Protein AF-A0A2M7UDZ9-F1 (afdb_monomer_lite)

Secondary structure (DSSP, 8-state):
-----------------------HHHHHHHHHHHTS-GGG---HHHHHHHHHH-GGG-TT----HHHHHHHHHHHHHHS------

Foldseek 3Di:
DDDDDPPPPDPDPPPPVPVPPQDQLNVLLVVLQVPDDPLQRDDSVLVVVCCVVCVVQCPPVHSDNVRCSVVSSVCSVVPPPCPDD

Sequence (85 aa):
MSGGAEKLIFPEKRCIMETRTMTKKENFLLEHNKLSPLNLQATMLLLSRFKIEKPLLFKDNNWSIDKLRRPFILWLTSSPSGEKR

Radius of gyration: 19.94 Å; chains: 1; bounding box: 61×43×27 Å

Organism: NCBI:txid1974798

pLDDT: mean 77.42, std 19.36, range [37.12, 95.5]

Structure (mmCIF, N/CA/C/O backbone):
data_AF-A0A2M7UDZ9-F1
#
_entry.id   AF-A0A2M7UDZ9-F1
#
loop_
_atom_site.group_PDB
_atom_site.id
_atom_site.type_symbol
_atom_site.label_atom_id
_atom_site.label_alt_id
_atom_site.label_comp_id
_atom_site.label_asym_id
_atom_site.label_entity_id
_atom_site.label_seq_id
_atom_site.pdbx_PDB_ins_code
_atom_site.Cartn_x
_atom_site.Cartn_y
_atom_site.Cartn_z
_atom_site.occupancy
_atom_site.B_iso_or_equiv
_atom_site.auth_seq_id
_atom_site.auth_comp_id
_atom_site.auth_asym_id
_atom_site.auth_atom_id
_atom_site.pdbx_PDB_model_num
ATOM 1 N N . MET A 1 1 ? 53.064 32.227 3.884 1.00 40.56 1 MET A N 1
ATOM 2 C CA . MET A 1 1 ? 51.769 32.635 3.301 1.00 40.56 1 MET A CA 1
ATOM 3 C C . MET A 1 1 ? 51.327 31.551 2.340 1.00 40.56 1 MET A C 1
ATOM 5 O O . MET A 1 1 ? 52.137 31.206 1.494 1.00 40.56 1 MET A O 1
ATOM 9 N N . SER A 1 2 ? 50.085 31.080 2.504 1.00 42.94 2 SER A N 1
ATOM 10 C CA . SER A 1 2 ? 49.259 30.3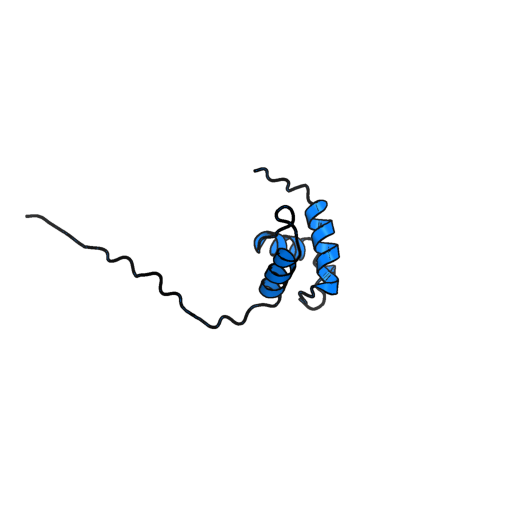45 1.523 1.00 42.94 2 SER A CA 1
ATOM 11 C C . SER A 1 2 ? 49.774 28.974 1.070 1.00 42.94 2 SER A C 1
ATOM 13 O O . SER A 1 2 ? 50.926 28.824 0.706 1.00 42.94 2 SER A O 1
ATOM 15 N N . GLY A 1 3 ? 49.002 27.897 1.005 1.00 41.53 3 GLY A N 1
ATOM 16 C CA . GLY A 1 3 ? 47.587 27.591 1.228 1.00 41.53 3 GLY A CA 1
ATOM 17 C C . GLY A 1 3 ? 47.479 26.107 0.831 1.00 41.53 3 GLY A C 1
ATOM 18 O O . GLY A 1 3 ? 48.078 25.692 -0.153 1.00 41.53 3 GLY A O 1
ATOM 19 N N . GLY A 1 4 ? 46.960 25.219 1.673 1.00 49.72 4 GLY A N 1
ATOM 20 C CA . GLY A 1 4 ? 45.527 24.945 1.693 1.00 49.72 4 GLY A CA 1
ATOM 21 C C . GLY A 1 4 ? 45.087 24.174 0.442 1.00 49.72 4 GLY A C 1
ATOM 22 O O . GLY A 1 4 ? 44.401 24.734 -0.401 1.00 49.72 4 GLY A O 1
ATOM 23 N N . ALA A 1 5 ? 45.483 22.904 0.317 1.00 49.44 5 ALA A N 1
ATOM 24 C CA . ALA A 1 5 ? 44.890 21.965 -0.637 1.00 49.44 5 ALA A CA 1
ATOM 25 C C . ALA A 1 5 ? 44.401 20.728 0.125 1.00 49.44 5 ALA A C 1
ATOM 27 O O . ALA A 1 5 ? 44.943 19.629 0.005 1.00 49.44 5 ALA A O 1
ATOM 28 N N . GLU A 1 6 ? 43.378 20.931 0.954 1.00 48.06 6 GLU A N 1
ATOM 29 C CA . GLU A 1 6 ? 42.579 19.846 1.510 1.00 48.06 6 GLU A CA 1
ATOM 30 C C . GLU A 1 6 ? 41.820 19.179 0.358 1.00 48.06 6 GLU A C 1
ATOM 32 O O . GLU A 1 6 ? 40.749 19.612 -0.065 1.00 48.06 6 GLU A O 1
ATOM 37 N N . LYS A 1 7 ? 42.400 18.107 -0.186 1.00 54.06 7 LYS A N 1
ATOM 38 C CA . LYS A 1 7 ? 41.635 17.128 -0.952 1.00 54.06 7 LYS A CA 1
ATOM 39 C C . LYS A 1 7 ? 40.704 16.428 0.030 1.00 54.06 7 LYS A C 1
ATOM 41 O O . LYS A 1 7 ? 41.082 15.449 0.668 1.00 54.06 7 LYS A O 1
ATOM 46 N N . LEU A 1 8 ? 39.483 16.941 0.137 1.00 46.00 8 LEU A N 1
ATOM 47 C CA . LEU A 1 8 ? 38.353 16.197 0.672 1.00 46.00 8 LEU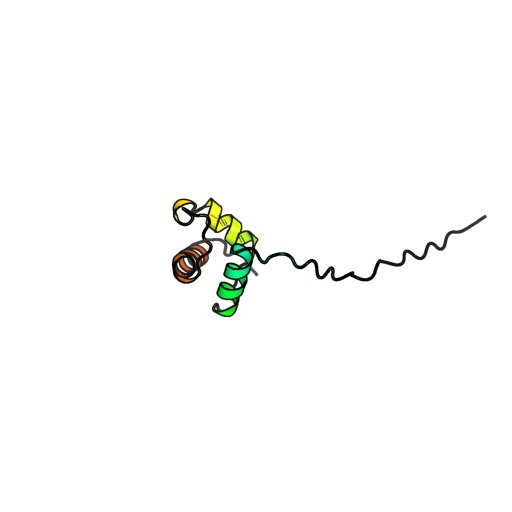 A CA 1
ATOM 48 C C . LEU A 1 8 ? 38.120 14.997 -0.248 1.00 46.00 8 LEU A C 1
ATOM 50 O O . LEU A 1 8 ? 37.454 15.081 -1.279 1.00 46.00 8 LEU A O 1
ATOM 54 N N . ILE A 1 9 ? 38.735 13.876 0.113 1.00 51.88 9 ILE A N 1
ATOM 55 C CA . ILE A 1 9 ? 38.367 12.567 -0.401 1.00 51.88 9 ILE A CA 1
ATOM 56 C C . ILE A 1 9 ? 36.956 12.320 0.122 1.00 51.88 9 ILE A C 1
ATOM 58 O O . ILE A 1 9 ? 36.748 12.021 1.296 1.00 51.88 9 ILE A O 1
ATOM 62 N N . PHE A 1 10 ? 35.977 12.517 -0.757 1.00 56.38 10 PHE A N 1
ATOM 63 C CA . PHE A 1 10 ? 34.618 12.051 -0.545 1.00 56.38 10 PHE A CA 1
ATOM 64 C C . PHE A 1 10 ? 34.695 10.556 -0.236 1.00 56.38 10 PHE A C 1
ATOM 66 O O . PHE A 1 10 ? 35.233 9.816 -1.064 1.00 56.38 10 PHE A O 1
ATOM 73 N N . PRO A 1 11 ? 34.201 10.084 0.921 1.00 52.38 11 PRO A N 1
ATOM 74 C CA . PRO A 1 11 ? 34.164 8.662 1.163 1.00 52.38 11 PRO A CA 1
ATOM 75 C C . PRO A 1 11 ? 33.237 8.050 0.118 1.00 52.38 11 PRO A C 1
ATOM 77 O O . PRO A 1 11 ? 32.037 8.337 0.049 1.00 52.38 11 PRO A O 1
ATOM 80 N N . GLU A 1 12 ? 33.868 7.239 -0.724 1.00 53.72 12 GLU A N 1
ATOM 81 C CA . GLU A 1 12 ? 33.288 6.192 -1.538 1.00 53.72 12 GLU A CA 1
ATOM 82 C C . GLU A 1 12 ? 32.063 5.636 -0.817 1.00 53.72 12 GLU A C 1
ATOM 84 O O . GLU A 1 12 ? 32.122 5.318 0.375 1.00 53.72 12 GLU A O 1
ATOM 89 N N . LYS A 1 13 ? 30.932 5.627 -1.527 1.00 54.03 13 LYS A N 1
ATOM 90 C CA . LYS A 1 13 ? 29.628 5.164 -1.058 1.00 54.03 13 LYS A CA 1
ATOM 91 C C . LYS A 1 13 ? 29.802 3.739 -0.544 1.00 54.03 13 LYS A C 1
ATOM 93 O O . LYS A 1 13 ? 29.641 2.778 -1.290 1.00 54.03 13 LYS A O 1
ATOM 98 N N . ARG A 1 14 ? 30.148 3.613 0.736 1.00 43.62 14 ARG A N 1
ATOM 99 C CA . ARG A 1 14 ? 30.160 2.363 1.472 1.00 43.62 14 ARG A CA 1
ATOM 100 C C . ARG A 1 14 ? 28.718 1.894 1.429 1.00 43.62 14 ARG A C 1
ATOM 102 O O . ARG A 1 14 ? 27.882 2.375 2.191 1.00 43.62 14 ARG A O 1
ATOM 109 N N . CYS A 1 15 ? 28.420 1.023 0.470 1.00 44.62 15 CYS A N 1
ATOM 110 C CA . CYS A 1 15 ? 27.209 0.233 0.463 1.00 44.62 15 CYS A CA 1
ATOM 111 C C . CYS A 1 15 ? 27.364 -0.694 1.661 1.00 44.62 15 CYS A C 1
ATOM 113 O O . CYS A 1 15 ? 27.906 -1.793 1.569 1.00 44.62 15 CYS A O 1
ATOM 115 N N . ILE A 1 16 ? 27.017 -0.162 2.829 1.00 53.81 16 ILE A N 1
ATOM 116 C CA . ILE A 1 16 ? 26.712 -0.952 3.996 1.00 53.81 16 ILE A CA 1
ATOM 117 C C . ILE A 1 16 ? 25.639 -1.927 3.523 1.00 53.81 16 ILE A C 1
ATOM 119 O O . ILE A 1 16 ? 24.464 -1.586 3.428 1.00 53.81 16 ILE A O 1
ATOM 123 N N . MET A 1 17 ? 26.051 -3.156 3.208 1.00 55.91 17 MET A N 1
ATOM 124 C CA . MET A 1 17 ? 25.175 -4.315 3.313 1.00 55.91 17 MET A CA 1
ATOM 125 C C . MET A 1 17 ? 24.938 -4.552 4.803 1.00 55.91 17 MET A C 1
ATOM 127 O O . MET A 1 17 ? 25.298 -5.573 5.377 1.00 55.91 17 MET A O 1
ATOM 131 N N . GLU A 1 18 ? 24.377 -3.539 5.455 1.00 46.84 18 GLU A N 1
ATOM 132 C CA . GLU A 1 18 ? 23.604 -3.735 6.648 1.00 46.84 18 GLU A CA 1
ATOM 133 C C . GLU A 1 18 ? 22.474 -4.630 6.168 1.00 46.84 18 GLU A C 1
ATOM 135 O O . GLU A 1 18 ? 21.677 -4.235 5.313 1.00 46.84 18 GLU A O 1
ATOM 140 N N . THR A 1 19 ? 22.477 -5.886 6.611 1.00 49.25 19 THR A N 1
ATOM 141 C CA . THR A 1 19 ? 21.354 -6.804 6.445 1.00 49.25 19 THR A CA 1
ATOM 142 C C . THR A 1 19 ? 20.186 -6.224 7.227 1.00 49.25 19 THR A C 1
ATOM 144 O O . THR A 1 19 ? 19.841 -6.677 8.317 1.00 49.25 19 THR A O 1
ATOM 147 N N . ARG A 1 20 ? 19.615 -5.146 6.688 1.00 59.75 20 ARG A N 1
ATOM 148 C CA . ARG A 1 20 ? 18.396 -4.524 7.145 1.00 59.75 20 ARG A CA 1
ATOM 149 C C . ARG A 1 20 ? 17.345 -5.590 6.930 1.00 59.75 20 ARG A C 1
ATOM 151 O O . ARG A 1 20 ? 17.078 -5.991 5.798 1.00 59.75 20 ARG A O 1
ATOM 158 N N . THR A 1 21 ? 16.802 -6.107 8.020 1.00 66.81 21 THR A N 1
ATOM 159 C CA . THR A 1 21 ? 15.619 -6.952 7.959 1.00 66.81 21 THR A CA 1
ATOM 160 C C . THR A 1 21 ? 14.557 -6.176 7.192 1.00 66.81 21 THR A C 1
ATOM 162 O O . THR A 1 21 ? 14.078 -5.141 7.655 1.00 66.81 21 THR A O 1
ATOM 165 N N . MET A 1 22 ? 14.248 -6.642 5.978 1.00 74.56 22 MET A N 1
ATOM 166 C CA . MET A 1 22 ? 13.240 -6.015 5.131 1.00 74.56 22 MET A CA 1
ATOM 167 C C . MET A 1 22 ? 11.943 -5.941 5.920 1.00 74.56 22 MET A C 1
ATOM 169 O O . MET A 1 22 ? 11.402 -6.952 6.379 1.00 74.56 22 MET A O 1
ATOM 173 N N . THR A 1 23 ? 11.446 -4.728 6.113 1.00 87.06 23 THR A N 1
ATOM 174 C CA . THR A 1 23 ? 10.196 -4.544 6.833 1.00 87.06 23 THR A CA 1
ATOM 175 C C . THR A 1 23 ? 9.048 -5.088 5.984 1.00 87.06 23 THR A C 1
ATOM 177 O O . THR A 1 23 ? 9.069 -5.028 4.753 1.00 87.06 23 THR A O 1
ATOM 180 N N . LYS A 1 24 ? 7.980 -5.574 6.630 1.00 88.94 24 LYS A N 1
ATOM 181 C CA . LYS A 1 24 ? 6.774 -6.041 5.916 1.00 88.94 24 LYS A CA 1
ATOM 182 C C . LYS A 1 24 ? 6.219 -4.973 4.960 1.00 88.94 24 LYS A C 1
ATOM 184 O O . LYS A 1 24 ? 5.689 -5.302 3.905 1.00 88.94 24 LYS A O 1
ATOM 189 N N . LYS A 1 25 ? 6.382 -3.695 5.322 1.00 90.94 25 LYS A N 1
ATOM 190 C CA . LYS A 1 25 ? 5.992 -2.539 4.511 1.00 90.94 25 LYS A CA 1
ATOM 191 C C . LYS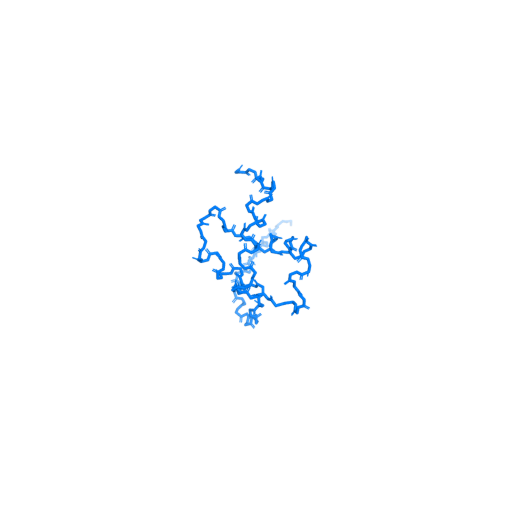 A 1 25 ? 6.843 -2.392 3.246 1.00 90.94 25 LYS A C 1
ATOM 193 O O . LYS A 1 25 ? 6.287 -2.169 2.176 1.00 90.94 25 LYS A O 1
ATOM 198 N N . GLU A 1 26 ? 8.166 -2.516 3.357 1.00 92.00 26 GLU A N 1
ATOM 199 C CA . GLU A 1 26 ? 9.075 -2.482 2.201 1.00 92.00 26 GLU A CA 1
ATOM 200 C C . GLU A 1 26 ? 8.812 -3.658 1.258 1.00 92.00 26 GLU A C 1
ATOM 202 O O . GLU A 1 26 ? 8.723 -3.458 0.050 1.00 92.00 26 GLU A O 1
ATOM 207 N N . ASN A 1 27 ? 8.591 -4.857 1.807 1.00 92.81 27 ASN A N 1
ATOM 208 C CA . ASN A 1 27 ? 8.235 -6.025 1.004 1.00 92.81 27 ASN A CA 1
ATOM 209 C C . ASN A 1 27 ? 6.913 -5.819 0.247 1.00 92.81 27 ASN A C 1
ATOM 211 O O . ASN A 1 27 ? 6.830 -6.091 -0.946 1.00 92.81 27 ASN A O 1
ATOM 215 N N . PHE A 1 28 ? 5.892 -5.272 0.916 1.00 94.38 28 PHE A N 1
ATOM 216 C CA . PHE A 1 28 ? 4.632 -4.927 0.259 1.00 94.38 28 PHE A CA 1
ATOM 217 C C . PHE A 1 28 ? 4.830 -3.906 -0.867 1.00 94.38 28 PHE A C 1
ATOM 219 O O . PHE A 1 28 ? 4.234 -4.051 -1.930 1.00 94.38 28 PHE A O 1
ATOM 226 N N . LEU A 1 29 ? 5.671 -2.887 -0.659 1.00 95.19 29 LEU A N 1
ATOM 227 C CA . LEU A 1 29 ? 5.951 -1.884 -1.684 1.00 95.19 29 LEU A CA 1
ATOM 228 C C . LEU A 1 29 ? 6.594 -2.509 -2.931 1.00 95.19 29 LEU A C 1
ATOM 230 O O . LEU A 1 29 ? 6.169 -2.209 -4.046 1.00 95.19 29 LEU A O 1
ATOM 234 N N . LEU A 1 30 ? 7.595 -3.374 -2.743 1.00 94.69 30 LEU A N 1
ATOM 235 C CA . LEU A 1 30 ? 8.279 -4.056 -3.845 1.00 94.69 30 LEU A CA 1
ATOM 236 C C . LEU A 1 30 ? 7.319 -4.939 -4.642 1.00 94.69 30 LEU A C 1
ATOM 238 O O . LEU A 1 30 ? 7.237 -4.806 -5.863 1.00 94.69 30 LEU A O 1
ATOM 242 N N . GLU A 1 31 ? 6.553 -5.786 -3.956 1.00 95.50 31 GLU A N 1
ATOM 243 C CA . GLU A 1 31 ? 5.600 -6.689 -4.605 1.00 95.50 31 GLU A CA 1
ATOM 244 C C . GLU A 1 31 ? 4.468 -5.920 -5.299 1.00 95.50 31 GLU A C 1
ATOM 246 O O . GLU A 1 31 ? 4.105 -6.231 -6.435 1.00 95.50 31 GLU A O 1
ATOM 251 N N . HIS A 1 32 ? 3.948 -4.856 -4.676 1.00 94.69 32 HIS A N 1
ATOM 252 C CA . HIS A 1 32 ? 2.969 -3.977 -5.318 1.00 94.69 32 HIS A CA 1
ATOM 253 C C . HIS A 1 32 ? 3.532 -3.354 -6.598 1.00 94.69 32 HIS A C 1
ATOM 255 O O . HIS A 1 32 ? 2.873 -3.435 -7.635 1.00 94.69 32 HIS A O 1
ATOM 261 N N . ASN A 1 33 ? 4.734 -2.771 -6.554 1.00 95.06 33 ASN A N 1
ATOM 262 C CA . ASN A 1 33 ? 5.342 -2.101 -7.707 1.00 95.06 33 ASN A CA 1
ATOM 263 C C . ASN A 1 33 ? 5.706 -3.076 -8.832 1.00 95.06 33 ASN A C 1
ATOM 265 O O . ASN A 1 33 ? 5.530 -2.734 -9.997 1.00 95.06 33 ASN A O 1
ATOM 269 N N . LYS A 1 34 ? 6.155 -4.293 -8.500 1.00 95.31 34 LYS A N 1
ATOM 270 C CA . LYS A 1 34 ? 6.437 -5.358 -9.475 1.00 95.31 34 LYS A CA 1
ATOM 271 C C . LYS A 1 34 ? 5.186 -5.780 -10.246 1.00 95.31 34 LYS A C 1
ATOM 273 O O . LYS A 1 34 ? 5.262 -6.074 -11.433 1.00 95.31 34 LYS A O 1
ATOM 278 N N . LEU A 1 35 ? 4.040 -5.822 -9.567 1.00 93.62 35 LEU A N 1
ATOM 279 C CA . LEU A 1 35 ? 2.766 -6.248 -10.149 1.00 93.62 35 LEU A CA 1
ATOM 280 C C . LEU A 1 35 ? 1.953 -5.095 -10.752 1.00 93.62 35 LEU A C 1
ATOM 282 O O . LEU A 1 35 ? 0.864 -5.338 -11.279 1.00 93.62 35 LEU A O 1
ATOM 286 N N . SER A 1 36 ? 2.414 -3.852 -10.613 1.00 90.62 36 SER A N 1
ATOM 287 C CA . SER A 1 36 ? 1.667 -2.662 -11.019 1.00 90.62 36 SER A CA 1
ATOM 288 C C . SER A 1 36 ? 2.316 -1.983 -12.223 1.00 90.62 36 SER A C 1
ATOM 290 O O . SER A 1 36 ? 3.542 -1.936 -12.323 1.00 90.62 36 SER A O 1
ATOM 292 N N . PRO A 1 37 ? 1.511 -1.424 -13.141 1.00 91.56 37 PRO A N 1
ATOM 293 C CA . PRO A 1 37 ? 2.037 -0.611 -14.228 1.00 91.56 37 PRO A CA 1
ATOM 294 C C . PRO A 1 37 ? 2.704 0.658 -13.678 1.00 91.56 37 PRO A C 1
ATOM 296 O O . PRO A 1 37 ? 2.425 1.081 -12.554 1.00 91.56 37 PRO A O 1
ATOM 299 N N . LEU A 1 38 ? 3.561 1.292 -14.485 1.00 88.62 38 LEU A N 1
ATOM 300 C CA . LEU A 1 38 ? 4.359 2.461 -14.082 1.00 88.62 38 LEU A CA 1
ATOM 301 C C . LEU A 1 38 ? 3.520 3.592 -13.458 1.00 88.62 38 LEU A C 1
ATOM 303 O O . LEU A 1 38 ? 3.947 4.212 -12.493 1.00 88.62 38 LEU A O 1
ATOM 307 N N . ASN A 1 39 ? 2.304 3.824 -13.958 1.00 87.12 39 ASN A N 1
ATOM 308 C CA . ASN A 1 39 ? 1.393 4.864 -13.467 1.00 87.12 39 ASN A CA 1
ATOM 309 C C . ASN A 1 39 ? 0.736 4.550 -12.110 1.00 87.12 39 ASN A C 1
ATOM 311 O O . ASN A 1 39 ? 0.101 5.426 -11.532 1.00 87.12 39 ASN A O 1
ATOM 315 N N . LEU A 1 40 ? 0.846 3.311 -11.625 1.00 89.81 40 LEU A N 1
ATOM 316 C CA . LEU A 1 40 ? 0.323 2.863 -10.330 1.00 89.81 40 LEU A CA 1
ATOM 317 C C . LEU A 1 40 ? 1.438 2.411 -9.382 1.00 89.81 40 LEU A C 1
ATOM 319 O O . LEU A 1 40 ? 1.158 1.845 -8.319 1.0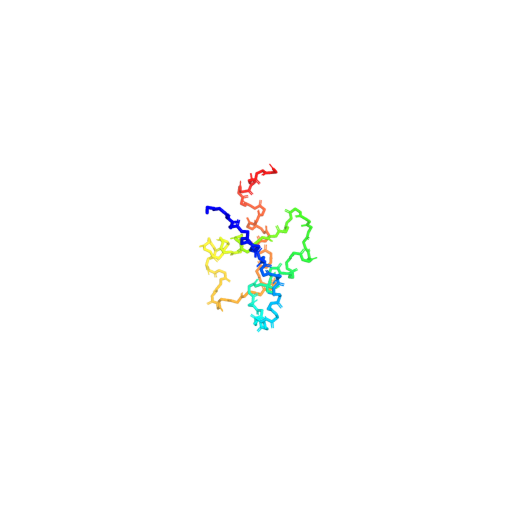0 89.81 40 LEU A O 1
ATOM 323 N N . GLN A 1 41 ? 2.699 2.644 -9.752 1.00 93.69 41 GLN A N 1
ATOM 324 C CA . GLN A 1 41 ? 3.800 2.457 -8.824 1.00 93.69 41 GLN A CA 1
ATOM 325 C C . GLN A 1 41 ? 3.685 3.462 -7.684 1.00 93.69 41 GLN A C 1
ATOM 327 O O . GLN A 1 41 ? 3.332 4.627 -7.860 1.00 93.69 41 GLN A O 1
ATOM 332 N N . ALA A 1 42 ? 3.969 2.974 -6.488 1.00 93.25 42 ALA A N 1
ATOM 333 C CA . ALA A 1 42 ? 3.890 3.739 -5.269 1.00 93.25 42 ALA A CA 1
ATOM 334 C C . ALA A 1 42 ? 5.283 4.024 -4.711 1.00 93.25 42 ALA A C 1
ATOM 336 O O . ALA A 1 42 ? 6.280 3.383 -5.048 1.00 93.25 42 ALA A O 1
ATOM 337 N N . THR A 1 43 ? 5.326 4.984 -3.797 1.00 93.88 43 THR A N 1
ATOM 338 C CA . THR A 1 43 ? 6.500 5.313 -2.995 1.00 93.88 43 THR A CA 1
ATOM 339 C C . THR A 1 43 ? 6.212 5.029 -1.528 1.00 93.88 43 THR A C 1
ATOM 341 O O . THR A 1 43 ? 5.058 4.935 -1.100 1.00 93.88 43 THR A O 1
ATOM 344 N N . MET A 1 44 ? 7.263 4.942 -0.713 1.00 92.69 44 MET A N 1
ATOM 345 C CA . MET A 1 44 ? 7.124 4.742 0.733 1.00 92.69 44 MET A CA 1
ATOM 346 C C . MET A 1 44 ? 6.244 5.818 1.401 1.00 92.69 44 MET A C 1
ATOM 348 O O . MET A 1 44 ? 5.530 5.521 2.364 1.00 92.69 44 MET A O 1
ATOM 352 N N . LEU A 1 45 ? 6.265 7.045 0.862 1.00 91.75 45 LEU A N 1
ATOM 353 C CA . LEU A 1 45 ? 5.436 8.166 1.304 1.00 91.75 45 LEU A CA 1
ATOM 354 C C . LEU A 1 45 ? 3.942 7.882 1.099 1.00 91.75 45 LEU A C 1
ATOM 356 O O . LEU A 1 45 ? 3.156 8.063 2.028 1.00 91.75 45 LEU A O 1
ATOM 360 N N . LEU A 1 46 ? 3.558 7.362 -0.073 1.00 92.75 46 LEU A N 1
ATOM 361 C CA . LEU A 1 46 ? 2.172 6.989 -0.374 1.00 92.75 46 LEU A CA 1
ATOM 362 C C . LEU A 1 46 ? 1.668 5.879 0.552 1.00 92.75 46 LEU A C 1
ATOM 364 O O . LEU A 1 46 ? 0.545 5.959 1.039 1.00 92.75 46 LEU A O 1
ATOM 368 N N . LEU A 1 47 ? 2.506 4.888 0.877 1.00 92.62 47 LEU A N 1
ATOM 369 C CA . LEU A 1 47 ? 2.137 3.857 1.854 1.00 92.62 47 LEU A CA 1
ATOM 370 C C . LEU A 1 47 ? 1.948 4.448 3.257 1.00 92.62 47 LEU A C 1
ATOM 372 O O . LEU A 1 47 ? 1.021 4.060 3.966 1.00 92.62 47 LEU A O 1
ATOM 376 N N . SER A 1 48 ? 2.825 5.364 3.686 1.00 91.75 48 SER A N 1
ATOM 377 C CA . SER A 1 48 ? 2.660 6.052 4.977 1.00 91.75 48 SER A CA 1
ATOM 378 C C . SER A 1 48 ? 1.336 6.809 5.029 1.00 91.75 48 SER A C 1
ATOM 380 O O . SER A 1 48 ? 0.596 6.674 6.000 1.00 91.75 48 SER A O 1
ATOM 382 N N . ARG A 1 49 ? 1.011 7.540 3.959 1.00 92.50 49 ARG A N 1
ATOM 383 C CA . ARG A 1 49 ? -0.234 8.298 3.838 1.00 92.50 49 ARG A CA 1
ATOM 384 C C . ARG A 1 49 ? -1.461 7.388 3.844 1.00 92.50 49 ARG A C 1
ATOM 386 O O . ARG A 1 49 ? -2.377 7.615 4.625 1.00 92.50 49 ARG A O 1
ATOM 393 N N . PHE A 1 50 ? -1.436 6.306 3.071 1.00 92.56 50 PHE A N 1
ATOM 394 C CA . PHE A 1 50 ? -2.512 5.318 3.051 1.00 92.56 50 PHE A CA 1
ATOM 395 C C . PHE A 1 50 ? -2.791 4.729 4.439 1.00 92.56 50 PHE A C 1
ATOM 397 O O . PHE A 1 50 ? -3.948 4.589 4.830 1.00 92.56 50 PHE A O 1
ATOM 404 N N . LYS A 1 51 ? -1.744 4.436 5.221 1.00 91.56 51 LYS A N 1
ATOM 405 C CA . LYS A 1 51 ? -1.906 3.936 6.593 1.00 91.56 51 LYS A CA 1
ATOM 406 C C . LYS A 1 51 ? -2.555 4.967 7.522 1.00 91.56 51 LYS A C 1
ATOM 408 O O . LYS A 1 51 ? -3.369 4.583 8.357 1.00 91.56 51 LYS A O 1
ATOM 413 N N . ILE A 1 52 ? -2.202 6.245 7.380 1.00 92.12 52 ILE A N 1
ATOM 414 C CA . ILE A 1 52 ? -2.785 7.344 8.165 1.00 92.12 52 ILE A CA 1
ATOM 415 C C . ILE A 1 52 ? -4.259 7.553 7.797 1.00 92.12 52 ILE A C 1
ATOM 417 O O . ILE A 1 52 ? -5.085 7.739 8.683 1.00 92.12 52 ILE A O 1
ATOM 421 N N . GLU A 1 53 ? -4.602 7.487 6.509 1.00 92.12 53 GLU A N 1
ATOM 422 C CA . GLU A 1 53 ? -5.971 7.722 6.031 1.00 92.12 53 GLU A CA 1
ATOM 423 C C . GLU A 1 53 ? -6.903 6.518 6.221 1.00 92.12 53 GLU A C 1
ATOM 425 O O . GLU A 1 53 ? -8.111 6.682 6.401 1.00 92.12 53 GLU A O 1
ATOM 430 N N . LYS A 1 54 ? -6.367 5.294 6.167 1.00 90.38 54 LYS A N 1
ATOM 431 C CA . LYS A 1 54 ? -7.137 4.046 6.271 1.00 90.38 54 LYS A CA 1
ATOM 432 C C . LYS A 1 54 ? -6.640 3.145 7.412 1.00 90.38 54 LYS A C 1
ATOM 434 O O . LYS A 1 54 ? -6.423 1.953 7.182 1.00 90.38 54 LYS A O 1
ATOM 439 N N . PRO A 1 55 ? -6.517 3.642 8.658 1.00 89.38 55 PRO A N 1
ATOM 440 C CA . PRO A 1 55 ? -5.925 2.887 9.767 1.00 89.38 55 PRO A CA 1
ATOM 441 C C . PRO A 1 55 ? -6.705 1.606 10.097 1.00 89.38 55 PRO A C 1
ATOM 443 O O . PRO A 1 55 ? -6.115 0.608 10.502 1.00 89.38 55 PRO A O 1
ATOM 446 N N . LEU A 1 56 ? -8.019 1.591 9.839 1.00 89.38 56 LEU A N 1
ATOM 447 C CA . LEU A 1 56 ? -8.898 0.435 10.060 1.00 89.38 56 LEU A CA 1
ATOM 448 C C . LEU A 1 56 ? -8.538 -0.796 9.212 1.00 89.38 56 LEU A C 1
ATOM 450 O O . LEU A 1 56 ? -8.918 -1.909 9.572 1.00 89.38 56 LEU A O 1
ATOM 454 N N . LEU A 1 57 ? -7.801 -0.617 8.109 1.00 88.50 57 LEU A N 1
ATOM 455 C CA . LEU A 1 57 ? -7.309 -1.723 7.281 1.00 88.50 57 LEU A CA 1
ATOM 456 C C . LEU A 1 57 ? -6.066 -2.403 7.883 1.00 88.50 57 LEU A C 1
ATOM 458 O O . LEU A 1 57 ? -5.690 -3.487 7.446 1.00 88.50 57 LEU A O 1
ATOM 462 N N . PHE A 1 58 ? -5.447 -1.801 8.904 1.00 87.06 58 PHE A N 1
ATOM 463 C CA . PHE A 1 58 ? -4.160 -2.209 9.476 1.00 87.06 58 PHE A CA 1
ATOM 464 C C . PHE A 1 58 ? -4.278 -2.734 10.913 1.00 87.06 58 PHE A C 1
ATOM 466 O O . PHE A 1 58 ? -3.394 -2.469 11.727 1.00 87.06 58 PHE A O 1
ATOM 473 N N . LYS A 1 59 ? -5.337 -3.496 11.229 1.00 74.81 59 LYS A N 1
ATOM 474 C CA . LYS A 1 59 ? -5.623 -3.982 12.597 1.00 74.81 59 LYS A CA 1
ATOM 475 C C . LYS A 1 59 ? -4.436 -4.681 13.283 1.00 74.81 59 LYS A C 1
ATOM 477 O O . LYS A 1 59 ? -4.245 -4.479 14.472 1.00 74.81 59 LYS A O 1
ATOM 482 N N . ASP A 1 60 ? -3.580 -5.365 12.518 1.00 77.62 60 ASP A N 1
ATOM 483 C CA . ASP A 1 60 ? -2.399 -6.075 13.046 1.00 77.62 60 ASP A CA 1
ATOM 484 C C . ASP A 1 60 ? -1.069 -5.525 12.507 1.00 77.62 60 ASP A C 1
ATOM 486 O O . ASP A 1 60 ? -0.057 -6.229 12.456 1.00 77.62 60 ASP A O 1
ATOM 490 N N . ASN A 1 61 ? -1.073 -4.292 11.985 1.00 73.38 61 ASN A N 1
ATOM 491 C CA . ASN A 1 61 ? 0.066 -3.711 11.263 1.00 73.38 61 ASN A CA 1
ATOM 492 C C . ASN A 1 61 ? 0.580 -4.625 10.118 1.00 73.38 61 ASN A C 1
ATOM 494 O O . ASN A 1 61 ? 1.755 -4.595 9.738 1.00 73.38 61 ASN A O 1
ATOM 498 N N . ASN A 1 62 ? -0.309 -5.478 9.597 1.00 82.69 62 ASN A N 1
ATOM 499 C CA . ASN A 1 62 ? 0.018 -6.531 8.652 1.00 82.69 62 ASN A CA 1
ATOM 500 C C . ASN A 1 62 ? -0.060 -5.999 7.220 1.00 82.69 62 ASN A C 1
ATOM 502 O O . ASN A 1 62 ? -1.145 -5.749 6.701 1.00 82.69 62 ASN A O 1
ATOM 506 N N . TRP A 1 63 ? 1.096 -5.852 6.577 1.00 89.25 63 TRP A N 1
ATOM 507 C CA . TRP A 1 63 ? 1.228 -5.402 5.191 1.00 89.25 63 TRP A CA 1
ATOM 508 C C . TRP A 1 63 ? 0.998 -6.548 4.188 1.00 89.25 63 TRP A C 1
ATOM 510 O O . TRP A 1 63 ? 1.866 -6.874 3.383 1.00 89.25 63 TRP A O 1
ATOM 520 N N . SER A 1 64 ? -0.157 -7.213 4.269 1.00 89.25 64 SER A N 1
ATOM 521 C CA . SER A 1 64 ? -0.494 -8.351 3.401 1.00 89.25 64 SER A CA 1
ATOM 522 C C . SER A 1 64 ? -0.869 -7.886 1.991 1.00 89.25 64 SER A C 1
ATOM 524 O O . SER A 1 64 ? -1.772 -7.064 1.828 1.00 89.25 64 SER A O 1
ATOM 526 N N . ILE A 1 65 ? -0.212 -8.452 0.973 1.00 89.81 65 ILE A N 1
ATOM 527 C CA . ILE A 1 65 ? -0.496 -8.161 -0.440 1.00 89.81 65 ILE A CA 1
ATOM 528 C C . ILE A 1 65 ? -1.938 -8.524 -0.798 1.00 89.81 65 ILE A C 1
ATOM 530 O O . ILE A 1 65 ? -2.661 -7.677 -1.321 1.00 89.81 65 ILE A O 1
ATOM 534 N N . ASP A 1 66 ? -2.396 -9.722 -0.440 1.00 89.88 66 ASP A N 1
ATOM 535 C CA . ASP A 1 66 ? -3.730 -10.213 -0.815 1.00 89.88 66 ASP A CA 1
ATOM 536 C C . ASP A 1 66 ? -4.864 -9.349 -0.255 1.00 89.88 66 ASP A C 1
ATOM 538 O O . ASP A 1 66 ? -5.891 -9.152 -0.905 1.00 89.88 66 ASP A O 1
ATOM 542 N N . LYS A 1 67 ? -4.667 -8.794 0.947 1.00 90.00 67 LYS A N 1
ATOM 543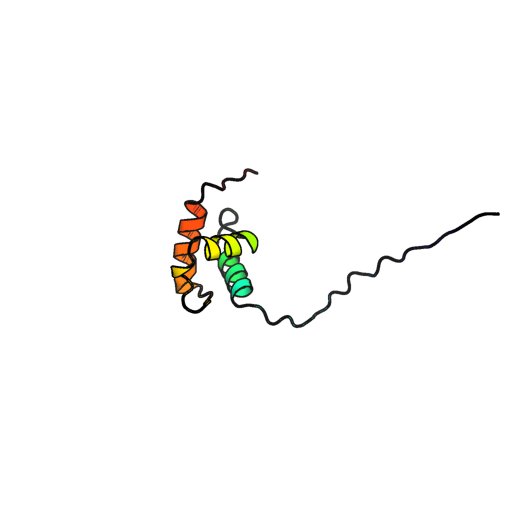 C CA . LYS A 1 67 ? -5.693 -8.014 1.652 1.00 90.00 67 LYS A CA 1
ATOM 544 C C . LYS A 1 67 ? -5.625 -6.523 1.347 1.00 90.00 67 LYS A C 1
ATOM 546 O O . LYS A 1 67 ? -6.667 -5.887 1.214 1.00 90.00 67 LYS A O 1
ATOM 551 N N . LEU A 1 68 ? -4.423 -5.952 1.257 1.00 92.56 68 LEU A N 1
ATOM 552 C CA . LEU A 1 68 ? -4.251 -4.501 1.163 1.00 92.56 68 LEU A CA 1
ATOM 553 C C . LEU A 1 68 ? -4.069 -3.996 -0.259 1.00 92.56 68 LEU A C 1
ATOM 555 O O . LEU A 1 68 ? -4.396 -2.840 -0.506 1.00 92.56 68 LEU A O 1
ATOM 559 N N . ARG A 1 69 ? -3.590 -4.815 -1.203 1.00 92.94 69 ARG A N 1
ATOM 560 C CA . ARG A 1 69 ? -3.260 -4.326 -2.550 1.00 92.94 69 ARG A CA 1
ATOM 561 C C . ARG A 1 69 ? -4.473 -3.736 -3.266 1.00 92.94 69 ARG A C 1
ATOM 563 O O . ARG A 1 69 ? -4.379 -2.648 -3.819 1.00 92.94 69 ARG A O 1
ATOM 570 N N . ARG A 1 70 ? -5.623 -4.415 -3.226 1.00 93.50 70 ARG A N 1
ATOM 571 C CA . ARG A 1 70 ? -6.862 -3.916 -3.852 1.00 93.50 70 ARG A CA 1
ATOM 572 C C . ARG A 1 70 ? -7.351 -2.609 -3.204 1.00 93.50 70 ARG A C 1
ATOM 574 O O . ARG A 1 70 ? -7.510 -1.638 -3.943 1.00 93.50 70 ARG A O 1
ATOM 581 N N . PRO A 1 71 ? -7.531 -2.530 -1.868 1.00 93.38 71 PRO A N 1
ATOM 582 C CA . PRO A 1 71 ? -7.841 -1.266 -1.200 1.00 93.38 71 PRO A CA 1
ATOM 583 C C . PRO A 1 71 ? -6.827 -0.155 -1.479 1.00 93.38 71 PRO A C 1
ATOM 585 O O . PRO A 1 71 ? -7.217 0.997 -1.634 1.00 93.38 71 PRO A O 1
ATOM 588 N N . PHE A 1 72 ? -5.539 -0.498 -1.562 1.00 93.25 72 PHE A N 1
ATOM 589 C CA . PHE A 1 72 ? -4.472 0.456 -1.829 1.00 93.25 72 PHE A CA 1
ATOM 590 C C . PHE A 1 72 ? -4.541 1.012 -3.251 1.00 93.25 72 PHE A C 1
ATOM 592 O O . PHE A 1 72 ? -4.477 2.224 -3.410 1.00 93.25 72 PHE A O 1
ATOM 599 N N . ILE A 1 73 ? -4.741 0.165 -4.269 1.00 92.94 73 ILE A N 1
ATOM 600 C CA . ILE A 1 73 ? -4.936 0.612 -5.657 1.00 92.94 73 ILE A CA 1
ATOM 601 C C . ILE A 1 73 ? -6.174 1.500 -5.752 1.00 92.94 73 ILE A C 1
ATOM 603 O O . ILE A 1 73 ? -6.083 2.588 -6.307 1.00 92.94 73 ILE A O 1
ATOM 607 N N . LEU A 1 74 ? -7.301 1.076 -5.169 1.00 93.00 74 LEU A N 1
ATOM 608 C CA . LEU A 1 74 ? -8.533 1.866 -5.176 1.00 93.00 74 LEU A CA 1
ATOM 609 C C . LEU A 1 74 ? -8.325 3.236 -4.521 1.00 93.00 74 LEU A C 1
ATOM 611 O O . LEU A 1 74 ? -8.785 4.248 -5.045 1.00 93.00 74 LEU A O 1
ATOM 615 N N . TRP A 1 75 ? -7.620 3.281 -3.390 1.00 93.81 75 TRP A N 1
ATOM 616 C CA . TRP A 1 75 ? -7.262 4.532 -2.732 1.00 93.81 75 TRP A CA 1
ATOM 617 C C . TRP A 1 75 ? -6.322 5.380 -3.596 1.00 93.81 75 TRP A C 1
ATOM 619 O O . TRP A 1 75 ? -6.562 6.572 -3.747 1.00 93.81 75 TRP A O 1
ATOM 629 N N . LEU A 1 76 ? -5.312 4.772 -4.222 1.00 90.50 76 LEU A N 1
ATOM 630 C CA . LEU A 1 76 ? -4.343 5.457 -5.075 1.00 90.50 76 LEU A CA 1
ATOM 631 C C . LEU A 1 76 ? -5.014 6.089 -6.302 1.00 90.50 76 LEU A C 1
ATOM 633 O O . LEU A 1 76 ? -4.703 7.224 -6.642 1.00 90.50 76 LEU A O 1
ATOM 637 N N . THR A 1 77 ? -5.967 5.390 -6.926 1.00 90.56 7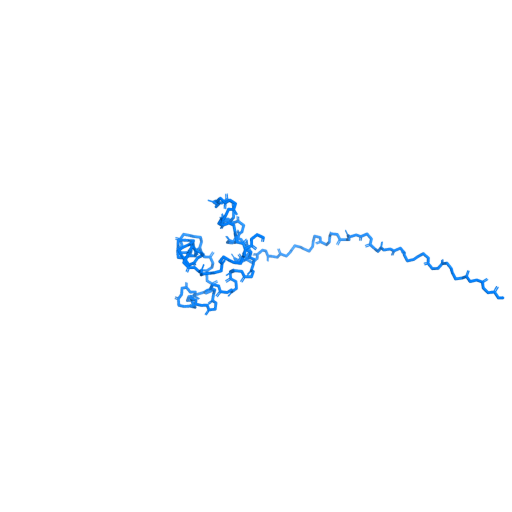7 THR A N 1
ATOM 638 C CA . THR A 1 77 ? -6.735 5.902 -8.074 1.00 90.56 77 THR A CA 1
ATOM 639 C C . THR A 1 77 ? -7.823 6.896 -7.677 1.00 90.56 77 THR A C 1
ATOM 641 O O . THR A 1 77 ? -8.252 7.684 -8.511 1.00 90.56 77 THR A O 1
ATOM 644 N N . SER A 1 78 ? -8.296 6.847 -6.427 1.00 87.19 78 SER A N 1
ATOM 645 C CA . SER A 1 78 ? -9.306 7.783 -5.904 1.00 87.19 78 SER A CA 1
ATOM 646 C C . SER A 1 78 ? -8.688 9.029 -5.273 1.00 87.19 78 SER A C 1
ATOM 648 O O . SER A 1 78 ? -9.390 10.015 -5.055 1.00 87.19 78 SER A O 1
ATOM 650 N N . SER A 1 79 ? -7.397 8.991 -4.934 1.00 70.38 79 SER A N 1
ATOM 651 C CA . SER A 1 79 ? -6.700 10.136 -4.368 1.00 70.38 79 SER A CA 1
ATOM 652 C C . SER A 1 79 ? -6.575 11.220 -5.442 1.00 70.38 79 SER A C 1
ATOM 654 O O . SER A 1 79 ? -5.963 10.973 -6.482 1.00 70.38 79 SER A O 1
ATOM 656 N N . PRO A 1 80 ? -7.066 12.448 -5.198 1.00 60.59 80 PRO A N 1
ATOM 657 C CA . PRO A 1 80 ? -6.903 13.568 -6.121 1.00 60.59 80 PRO A CA 1
ATOM 658 C C . PRO A 1 80 ? -5.447 14.050 -6.214 1.00 60.59 80 PRO A C 1
ATOM 660 O O . PRO A 1 80 ? -5.177 15.054 -6.869 1.00 60.59 80 PRO A O 1
ATOM 663 N N . SER A 1 81 ? -4.489 13.339 -5.603 1.00 54.06 81 SER A N 1
ATOM 664 C CA . SER A 1 81 ? -3.055 13.527 -5.816 1.00 54.06 81 SER A CA 1
ATOM 665 C C . SER A 1 81 ? -2.625 13.031 -7.201 1.00 54.06 81 SER A C 1
ATOM 667 O O . SER A 1 81 ? -1.706 12.226 -7.334 1.00 54.06 81 SER A O 1
ATOM 669 N N . GLY A 1 82 ? -3.260 13.562 -8.241 1.00 50.25 82 GLY A N 1
ATOM 670 C CA . GLY A 1 82 ? -2.538 13.967 -9.431 1.00 50.25 82 GLY A CA 1
ATOM 671 C C . GLY A 1 82 ? -1.692 15.190 -9.087 1.00 50.25 82 GLY A C 1
ATOM 672 O O . GLY A 1 82 ? -1.969 16.285 -9.574 1.00 50.25 82 GLY A O 1
ATOM 673 N N . GLU A 1 83 ? -0.678 15.025 -8.231 1.00 49.22 83 GLU A N 1
ATOM 674 C CA . GLU A 1 83 ? 0.440 15.955 -8.315 1.00 49.22 83 GLU A CA 1
ATOM 675 C C . GLU A 1 83 ? 1.182 15.581 -9.593 1.00 49.22 83 GLU A C 1
ATOM 677 O O . GLU A 1 83 ? 1.614 14.446 -9.799 1.00 49.22 83 GLU A O 1
ATOM 682 N N . LYS A 1 84 ? 1.094 16.522 -10.521 1.00 47.28 84 LYS A N 1
ATOM 683 C CA . LYS A 1 84 ? 1.406 16.400 -11.931 1.00 47.28 84 LYS A CA 1
ATOM 684 C C . LYS A 1 84 ? 2.885 16.053 -12.124 1.00 47.28 84 LYS A C 1
ATOM 686 O O . LYS A 1 84 ? 3.721 16.329 -11.271 1.00 47.28 84 LYS A O 1
ATOM 691 N N . ARG A 1 85 ? 3.126 15.438 -13.280 1.00 37.12 85 ARG A N 1
ATOM 692 C CA . ARG A 1 85 ? 4.396 15.399 -14.014 1.00 37.12 85 ARG A CA 1
ATOM 693 C C . ARG A 1 85 ? 5.267 16.635 -13.811 1.00 37.12 85 ARG A C 1
ATOM 695 O O . ARG A 1 85 ? 4.682 17.740 -13.747 1.00 37.12 85 ARG A O 1
#